Protein AF-A0A540KX86-F1 (afdb_monomer)

pLDDT: mean 74.48, std 18.97, range [39.0, 96.12]

Foldseek 3Di:
DDDDDDDDDDDPDDDPPPPPPPPPPLQPLDADDPVCCVPVVVVLCVNCVVVVNVCLVVVVPPQDDPPDPCNVVVVVVNVVSVSSNDND

Secondary structure (DSSP, 8-state):
----------PPPPPP-----TT------S---TTTHHHHHHHHHHHHHHTT-HHHHTT-SPPPPTTSTTHHHHHHHHHHHHHHH---

Solvent-accessible surface area (backbone atoms only — not comparable to full-atom values): 5769 Å² total; per-residue (Å²): 142,86,84,88,81,84,75,83,79,78,75,77,80,77,72,81,80,76,76,77,57,99,74,70,79,71,70,41,71,48,67,80,44,94,88,46,36,86,70,45,51,61,54,52,48,54,58,36,48,76,68,73,46,44,38,60,80,72,55,73,50,67,84,63,53,87,88,38,88,60,23,64,62,51,49,53,54,51,52,54,53,46,46,43,48,49,32,132

Sequence (88 aa):
MAEENETGSKIPAAAPIMVQSENSSFNIGMVLDENNYDLLAPLIQIHIAGRKKMGYLRGSIKAPSEDDPKYDDWFSEDQKIKSWLCLQ

Radius of gyration: 23.62 Å; Cα contacts (8 Å, |Δi|>4): 43; chains: 1; bounding box: 43×73×49 Å

Organism: Malus baccata (NCBI:txid106549)

Structure (mmCIF, N/CA/C/O backbone):
data_AF-A0A540KX86-F1
#
_entry.id   AF-A0A540KX86-F1
#
loop_
_atom_site.group_PDB
_atom_site.id
_atom_site.type_symbol
_atom_site.label_atom_id
_atom_site.label_alt_id
_atom_site.label_comp_id
_atom_site.label_asym_id
_atom_site.label_entity_id
_atom_site.label_seq_id
_atom_site.pdbx_PDB_ins_code
_atom_site.Cartn_x
_atom_site.Cartn_y
_atom_site.Cartn_z
_atom_site.occupancy
_atom_site.B_iso_or_equiv
_atom_site.auth_seq_id
_atom_site.auth_comp_id
_atom_site.auth_asym_id
_atom_site.auth_atom_id
_atom_site.pdbx_PDB_model_num
ATOM 1 N N . MET A 1 1 ? 29.727 59.945 -32.989 1.00 40.59 1 MET A N 1
ATOM 2 C CA . MET A 1 1 ? 29.778 58.473 -33.035 1.00 40.59 1 MET A CA 1
ATOM 3 C C . MET A 1 1 ? 28.695 57.993 -32.095 1.00 40.59 1 MET A C 1
ATOM 5 O O . MET A 1 1 ? 28.834 58.184 -30.896 1.00 40.59 1 MET A O 1
ATOM 9 N N . ALA A 1 2 ? 27.573 57.567 -32.661 1.00 39.00 2 ALA A N 1
ATOM 10 C CA . ALA A 1 2 ? 26.413 57.052 -31.950 1.00 39.00 2 ALA A CA 1
ATOM 11 C C . ALA A 1 2 ? 26.299 55.562 -32.275 1.00 39.00 2 ALA A C 1
ATOM 13 O O . ALA A 1 2 ? 26.579 55.184 -33.412 1.00 39.00 2 ALA A O 1
ATOM 14 N N . GLU A 1 3 ? 25.952 54.758 -31.273 1.00 39.88 3 GLU A N 1
ATOM 15 C CA . GLU A 1 3 ? 24.736 53.929 -31.222 1.00 39.88 3 GLU A CA 1
ATOM 16 C C . GLU A 1 3 ? 24.995 52.726 -30.302 1.00 39.88 3 GLU A C 1
ATOM 18 O O . GLU A 1 3 ? 25.794 51.844 -30.608 1.00 39.88 3 GLU A O 1
ATOM 23 N N . GLU A 1 4 ? 24.358 52.751 -29.129 1.00 42.97 4 GLU A N 1
ATOM 24 C CA . GLU A 1 4 ? 24.280 51.628 -28.198 1.00 42.97 4 GLU A CA 1
ATOM 25 C C . GLU A 1 4 ? 23.343 50.567 -28.783 1.00 42.97 4 GLU A C 1
ATOM 27 O O . GLU A 1 4 ? 22.163 50.809 -29.022 1.00 42.97 4 GLU A O 1
ATOM 32 N N . ASN A 1 5 ? 23.877 49.376 -29.018 1.00 42.19 5 ASN A N 1
ATOM 33 C CA . ASN A 1 5 ? 23.143 48.230 -29.529 1.00 42.19 5 ASN A CA 1
ATOM 34 C C . ASN A 1 5 ? 22.553 47.400 -28.374 1.00 42.19 5 ASN A C 1
ATOM 36 O O . ASN A 1 5 ? 23.197 46.492 -27.842 1.00 42.19 5 ASN A O 1
ATOM 40 N N . GLU A 1 6 ? 21.295 47.692 -28.027 1.00 50.03 6 GLU A N 1
ATOM 41 C CA . GLU A 1 6 ? 20.424 46.808 -27.248 1.00 50.03 6 GLU A CA 1
ATOM 42 C C . GLU A 1 6 ? 20.263 45.458 -27.965 1.00 50.03 6 GLU A C 1
ATOM 44 O O . GLU A 1 6 ? 19.680 45.359 -29.044 1.00 50.03 6 GLU A O 1
ATOM 49 N N . THR A 1 7 ? 20.743 44.382 -27.344 1.00 42.25 7 THR A N 1
ATOM 50 C CA . THR A 1 7 ? 20.389 43.014 -27.738 1.00 42.25 7 THR A CA 1
ATOM 51 C C . THR A 1 7 ? 19.385 42.473 -26.730 1.00 42.25 7 THR A C 1
ATOM 53 O O . THR A 1 7 ? 19.732 41.978 -25.660 1.00 42.25 7 THR A O 1
ATOM 56 N N . GLY A 1 8 ? 18.103 42.615 -27.074 1.00 40.84 8 GLY A N 1
ATOM 57 C CA . GLY A 1 8 ? 16.990 42.046 -26.325 1.00 40.84 8 GLY A CA 1
ATOM 58 C C . GLY A 1 8 ? 17.152 40.534 -26.176 1.00 40.84 8 GLY A C 1
ATOM 59 O O . GLY A 1 8 ? 17.039 39.779 -27.143 1.00 40.84 8 GLY A O 1
ATOM 60 N N . SER A 1 9 ? 17.413 40.091 -24.947 1.00 43.78 9 SER A N 1
ATOM 61 C CA . SER A 1 9 ? 17.428 38.679 -24.577 1.00 43.78 9 SER A CA 1
ATOM 62 C C . SER A 1 9 ? 16.001 38.136 -24.657 1.00 43.78 9 SER A C 1
ATOM 64 O O . SER A 1 9 ? 15.153 38.402 -23.804 1.00 43.78 9 SER A O 1
ATOM 66 N N . LYS A 1 10 ? 15.710 37.414 -25.740 1.00 47.12 10 LYS A N 1
ATOM 67 C CA . LYS A 1 10 ? 14.432 36.738 -25.959 1.00 47.12 10 LYS A CA 1
ATOM 68 C C . LYS A 1 10 ? 14.342 35.561 -24.988 1.00 47.12 10 LYS A C 1
ATOM 70 O O . LYS A 1 10 ? 14.885 34.492 -25.249 1.00 47.12 10 LYS A O 1
ATOM 75 N N . ILE A 1 11 ? 13.672 35.775 -23.858 1.00 52.06 11 ILE A N 1
ATOM 76 C CA . ILE A 1 11 ? 13.367 34.725 -22.881 1.00 52.06 11 ILE A CA 1
ATOM 77 C C . ILE A 1 11 ? 12.555 33.636 -23.610 1.00 52.06 11 ILE A C 1
ATOM 79 O O . ILE A 1 11 ? 11.516 33.960 -24.196 1.00 52.06 11 ILE A O 1
ATOM 83 N N . PRO A 1 12 ? 12.997 32.365 -23.633 1.00 49.47 12 PRO A N 1
ATOM 84 C CA . PRO A 1 12 ? 12.193 31.296 -24.202 1.00 49.47 12 PRO A CA 1
ATOM 85 C C . PRO A 1 12 ? 10.920 31.147 -23.366 1.00 49.47 12 PRO A C 1
ATOM 87 O O . PRO A 1 12 ? 10.979 31.032 -22.142 1.00 49.47 12 PRO A O 1
ATOM 90 N N . ALA A 1 13 ? 9.768 31.201 -24.039 1.00 54.66 13 ALA A N 1
ATOM 91 C CA . ALA A 1 13 ? 8.458 31.031 -23.428 1.00 54.66 13 ALA A CA 1
ATOM 92 C C . ALA A 1 13 ? 8.456 29.752 -22.583 1.00 54.66 13 ALA A C 1
ATOM 94 O O . ALA A 1 13 ? 8.701 28.661 -23.101 1.00 54.66 13 ALA A O 1
ATOM 95 N N . ALA A 1 14 ? 8.235 29.910 -21.277 1.00 58.56 14 ALA A N 1
ATOM 96 C CA . ALA A 1 14 ? 8.191 28.805 -20.337 1.00 58.56 14 ALA A CA 1
ATOM 97 C C . ALA A 1 14 ? 7.158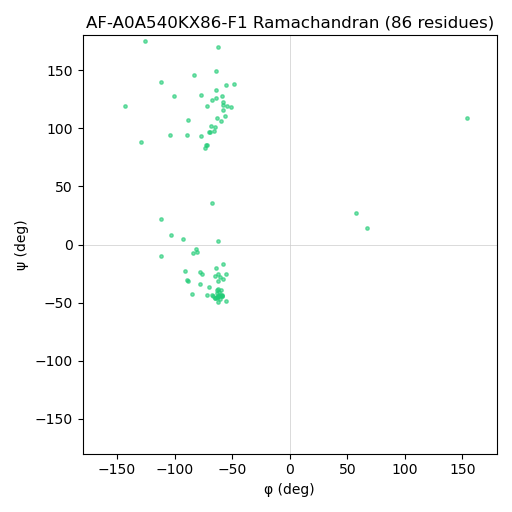 27.780 -20.823 1.00 58.56 14 ALA A C 1
ATOM 99 O O . ALA A 1 14 ? 5.980 28.105 -20.981 1.00 58.56 14 ALA A O 1
ATOM 100 N N . ALA A 1 15 ? 7.611 26.554 -21.090 1.00 62.78 15 ALA A N 1
ATOM 101 C CA . ALA A 1 15 ? 6.709 25.446 -21.359 1.00 62.78 15 ALA A CA 1
ATOM 102 C C . ALA A 1 15 ? 5.730 25.322 -20.177 1.00 62.78 15 ALA A C 1
ATOM 104 O O . ALA A 1 15 ? 6.161 25.462 -19.026 1.00 62.78 15 ALA A O 1
ATOM 105 N N . PRO A 1 16 ? 4.428 25.097 -20.422 1.00 56.50 16 PRO A N 1
ATOM 106 C CA . PRO A 1 16 ? 3.463 24.968 -19.343 1.00 56.50 16 PRO A CA 1
ATOM 107 C C . PRO A 1 16 ? 3.899 23.823 -18.428 1.00 56.50 16 PRO A C 1
ATOM 109 O O . PRO A 1 16 ? 4.039 22.680 -18.865 1.00 56.50 16 PRO A O 1
ATOM 112 N N . ILE A 1 17 ? 4.137 24.144 -17.156 1.00 60.03 17 ILE A N 1
ATOM 113 C CA . ILE A 1 17 ? 4.370 23.150 -16.113 1.00 60.03 17 ILE A CA 1
ATOM 114 C C . ILE A 1 17 ? 3.063 22.372 -15.986 1.00 60.03 17 ILE A C 1
ATOM 116 O O . ILE A 1 17 ? 2.084 22.856 -15.419 1.00 60.03 17 ILE A O 1
ATOM 120 N N . MET A 1 18 ? 3.028 21.181 -16.575 1.00 46.62 18 MET A N 1
ATOM 121 C CA . MET A 1 18 ? 1.917 20.258 -16.418 1.00 46.62 18 MET A CA 1
ATOM 122 C C . MET A 1 18 ? 1.950 19.759 -14.974 1.00 46.62 18 MET A C 1
ATOM 124 O O . MET A 1 18 ? 2.719 18.864 -14.627 1.00 46.62 18 MET A O 1
ATOM 128 N N . VAL A 1 19 ? 1.150 20.384 -14.111 1.00 53.66 19 VAL A N 1
ATOM 129 C CA . VAL A 1 19 ? 0.914 19.898 -12.752 1.00 53.66 19 VAL A CA 1
ATOM 130 C C . VAL A 1 19 ? 0.173 18.572 -12.890 1.00 53.66 19 VAL A C 1
ATOM 132 O O . VAL A 1 19 ? -1.037 18.547 -13.119 1.00 53.66 19 VAL A O 1
ATOM 135 N N . GLN A 1 20 ? 0.903 17.456 -1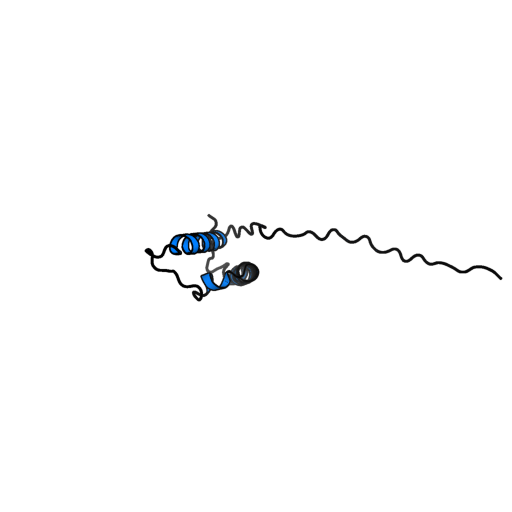2.810 1.00 50.28 20 GLN A N 1
ATOM 136 C CA . GLN A 1 20 ? 0.274 16.152 -12.652 1.00 50.28 20 GLN A CA 1
ATOM 137 C C . GLN A 1 20 ? -0.461 16.163 -11.313 1.00 50.28 20 GLN A C 1
ATOM 139 O O . GLN A 1 20 ? 0.155 16.187 -10.251 1.00 50.28 20 GLN A O 1
ATOM 144 N N . SER A 1 21 ? -1.791 16.195 -11.390 1.00 50.09 21 SER A N 1
ATOM 145 C CA . SER A 1 21 ? -2.683 15.994 -10.254 1.00 50.09 21 SER A CA 1
ATOM 146 C C . SER A 1 21 ? -2.254 14.744 -9.483 1.00 50.09 21 SER A C 1
ATOM 148 O O . SER A 1 21 ? -1.977 13.704 -10.084 1.00 50.09 21 SER A O 1
ATOM 150 N N . GLU A 1 22 ? -2.268 14.811 -8.151 1.00 52.00 22 GLU A N 1
ATOM 151 C CA . GLU A 1 22 ? -1.980 13.674 -7.257 1.00 52.00 22 GLU A CA 1
ATOM 152 C C . GLU A 1 22 ? -2.987 12.509 -7.401 1.00 52.00 22 GLU A C 1
ATOM 154 O O . GLU A 1 22 ? -2.896 11.495 -6.709 1.00 52.00 22 GLU A O 1
ATOM 159 N N . ASN A 1 23 ? -3.933 12.641 -8.337 1.00 51.97 23 ASN A N 1
ATOM 160 C CA . ASN A 1 23 ? -4.914 11.648 -8.744 1.00 51.97 23 ASN A CA 1
ATOM 161 C C . ASN A 1 23 ? -4.691 11.116 -10.177 1.00 51.97 23 ASN A C 1
ATOM 163 O O . ASN A 1 23 ? -5.621 10.615 -10.811 1.00 51.97 23 ASN A O 1
ATOM 167 N N . SER A 1 24 ? -3.473 11.224 -10.725 1.00 50.72 24 SER A N 1
ATOM 168 C CA . SER A 1 24 ? -3.113 10.476 -11.935 1.00 50.72 24 SER A CA 1
ATOM 169 C C . SER A 1 24 ? -3.266 8.985 -11.625 1.00 50.72 24 SER A C 1
ATOM 171 O O . SER A 1 24 ? -2.522 8.400 -10.827 1.00 50.72 24 SER A O 1
ATOM 173 N N . SER A 1 25 ? -4.331 8.405 -12.173 1.00 54.78 25 SER A N 1
ATOM 174 C CA . SER A 1 25 ? -4.697 7.006 -12.013 1.00 54.78 25 SER A CA 1
ATOM 175 C C . SER A 1 25 ? -3.694 6.189 -12.817 1.00 54.78 25 SER A C 1
ATOM 177 O O . SER A 1 25 ? -3.892 5.918 -13.998 1.00 54.78 25 SER A O 1
ATOM 179 N N . PHE A 1 26 ? -2.554 5.871 -12.210 1.00 57.34 26 PHE A N 1
ATOM 180 C CA . PHE A 1 26 ? -1.617 4.907 -12.772 1.00 57.34 26 PHE A CA 1
ATOM 181 C C . PHE A 1 26 ? -2.256 3.535 -12.597 1.00 57.34 26 PHE A C 1
ATOM 183 O O . PHE A 1 26 ? -2.108 2.851 -11.588 1.00 57.34 26 PHE A O 1
ATOM 190 N N . ASN A 1 27 ? -3.078 3.210 -13.577 1.00 57.16 27 ASN A N 1
ATOM 191 C CA . ASN A 1 27 ? -3.686 1.914 -13.713 1.00 57.16 27 ASN A CA 1
ATOM 192 C C . ASN A 1 27 ? -2.599 0.998 -14.267 1.00 57.16 27 ASN A C 1
ATOM 194 O O . ASN A 1 27 ? -2.382 0.952 -15.478 1.00 57.16 27 ASN A O 1
ATOM 198 N N . ILE A 1 28 ? -1.873 0.309 -13.388 1.00 61.91 28 ILE A N 1
ATOM 199 C CA . ILE A 1 28 ? -1.078 -0.846 -13.805 1.00 61.91 28 ILE A CA 1
ATOM 200 C C . ILE A 1 28 ? -2.111 -1.939 -14.054 1.00 61.91 28 ILE A C 1
ATOM 202 O O . ILE A 1 28 ? -2.448 -2.717 -13.171 1.00 61.91 28 ILE A O 1
ATOM 206 N N . GLY A 1 29 ? -2.707 -1.912 -15.245 1.00 58.75 29 GLY A N 1
ATOM 207 C CA . GLY A 1 29 ? -3.695 -2.880 -15.732 1.00 58.75 29 GLY A CA 1
ATOM 208 C C . GLY A 1 29 ? -3.104 -4.268 -15.968 1.00 58.75 29 GLY A C 1
ATOM 209 O O . GLY A 1 29 ? -3.416 -4.889 -16.975 1.00 58.75 29 GLY A O 1
ATOM 210 N N . MET A 1 30 ? -2.152 -4.694 -15.140 1.00 62.72 30 MET A N 1
ATOM 211 C CA . MET A 1 30 ? -1.327 -5.873 -15.352 1.00 62.72 30 MET A CA 1
ATOM 212 C C . MET A 1 30 ? -1.082 -6.562 -14.017 1.00 62.72 30 MET A C 1
ATOM 214 O O . MET A 1 30 ? -0.477 -5.990 -13.112 1.00 62.72 30 MET A O 1
ATOM 218 N N . VAL A 1 31 ? -1.538 -7.808 -13.928 1.00 71.62 31 VAL A N 1
ATOM 219 C CA . VAL A 1 31 ? -1.235 -8.717 -12.822 1.00 71.62 31 VAL A CA 1
ATOM 220 C C . VAL A 1 31 ? 0.266 -9.002 -12.815 1.00 71.62 31 VAL A C 1
ATOM 222 O O . VAL A 1 31 ? 0.848 -9.302 -13.857 1.00 71.62 31 VAL A O 1
ATOM 225 N N . LEU A 1 32 ? 0.894 -8.913 -11.641 1.00 72.69 32 LEU A N 1
ATOM 226 C CA . LEU A 1 32 ? 2.293 -9.303 -11.485 1.00 72.69 32 LEU A CA 1
ATOM 227 C C . LEU A 1 32 ? 2.446 -10.818 -11.672 1.00 72.69 32 LEU A C 1
ATOM 229 O O . LEU A 1 32 ? 1.820 -11.598 -10.954 1.00 72.69 32 LEU A O 1
ATOM 233 N N . ASP A 1 33 ? 3.304 -11.217 -12.603 1.00 75.75 33 ASP A N 1
ATOM 234 C CA . ASP A 1 33 ? 3.707 -12.598 -12.857 1.00 75.75 33 ASP A CA 1
ATOM 235 C C . ASP A 1 33 ? 5.239 -12.727 -12.813 1.00 75.75 33 ASP A C 1
ATOM 237 O O . ASP A 1 33 ? 5.972 -11.746 -12.665 1.00 75.75 33 ASP A O 1
ATOM 241 N N . GLU A 1 34 ? 5.739 -13.954 -12.922 1.00 79.06 34 GLU A N 1
ATOM 242 C CA . GLU A 1 34 ? 7.176 -14.243 -12.896 1.00 79.06 34 GLU A CA 1
ATOM 243 C C . GLU A 1 34 ? 7.959 -13.629 -14.070 1.00 79.06 34 GLU A C 1
ATOM 245 O O . GLU A 1 34 ? 9.167 -13.435 -13.966 1.00 79.06 34 GLU A O 1
ATOM 250 N N . ASN A 1 35 ? 7.292 -13.281 -15.173 1.00 81.75 35 ASN A N 1
ATOM 251 C CA . ASN A 1 35 ? 7.910 -12.732 -16.377 1.00 81.75 35 ASN A CA 1
ATOM 252 C C . ASN A 1 35 ? 7.966 -11.200 -16.371 1.00 81.75 35 ASN A C 1
ATOM 254 O O . ASN A 1 35 ? 8.782 -10.612 -17.082 1.00 81.75 35 ASN A O 1
ATOM 258 N N . ASN A 1 36 ? 7.094 -10.549 -15.602 1.00 79.62 36 ASN A N 1
ATOM 259 C CA . ASN A 1 36 ? 6.949 -9.099 -15.570 1.00 79.62 36 ASN A CA 1
ATOM 260 C C . ASN A 1 36 ? 7.398 -8.467 -14.239 1.00 79.62 36 ASN A C 1
ATOM 262 O O . ASN A 1 36 ? 7.563 -7.245 -14.171 1.00 79.62 36 ASN A O 1
ATOM 266 N N . TYR A 1 37 ? 7.671 -9.283 -13.215 1.00 82.50 37 TYR A N 1
ATOM 267 C CA . TYR A 1 37 ? 8.067 -8.823 -11.886 1.00 82.50 37 TYR A CA 1
ATOM 268 C C . TYR A 1 37 ? 9.290 -7.899 -11.910 1.00 82.50 37 TYR A C 1
ATOM 270 O O . TYR A 1 37 ? 9.243 -6.810 -11.343 1.00 82.50 37 TYR A O 1
ATOM 278 N N . ASP A 1 38 ? 10.362 -8.281 -12.609 1.00 86.38 38 ASP A N 1
ATOM 279 C CA . ASP A 1 38 ? 11.616 -7.512 -12.624 1.00 86.38 38 ASP A CA 1
ATOM 280 C C . ASP A 1 38 ? 11.447 -6.103 -13.208 1.00 86.38 38 ASP A C 1
ATOM 282 O O . ASP A 1 38 ? 12.118 -5.158 -12.789 1.00 86.38 38 ASP A O 1
ATOM 286 N N . LEU A 1 39 ? 10.520 -5.947 -14.156 1.00 84.19 39 LEU A N 1
ATOM 287 C CA . LEU A 1 39 ? 10.225 -4.664 -14.785 1.00 84.19 39 LEU A CA 1
ATOM 288 C C . LEU A 1 39 ? 9.224 -3.841 -13.964 1.00 84.19 39 LEU A C 1
ATOM 290 O O . LEU A 1 39 ? 9.381 -2.627 -13.822 1.00 84.19 39 LEU A O 1
ATOM 294 N N . LEU A 1 40 ? 8.182 -4.484 -13.436 1.00 82.00 40 LEU A N 1
ATOM 295 C CA . LEU A 1 40 ? 7.058 -3.800 -12.801 1.00 82.00 40 LEU A CA 1
ATOM 296 C C . LEU A 1 40 ? 7.276 -3.533 -11.314 1.00 82.00 40 LEU A C 1
ATOM 298 O O . LEU A 1 40 ? 6.811 -2.507 -10.818 1.00 82.00 40 LEU A O 1
ATOM 302 N N . ALA A 1 41 ? 8.006 -4.389 -10.595 1.00 83.62 41 ALA A N 1
ATOM 303 C CA . ALA A 1 41 ? 8.237 -4.215 -9.164 1.00 83.62 41 ALA A CA 1
ATOM 304 C C . ALA A 1 41 ? 8.936 -2.879 -8.831 1.00 83.6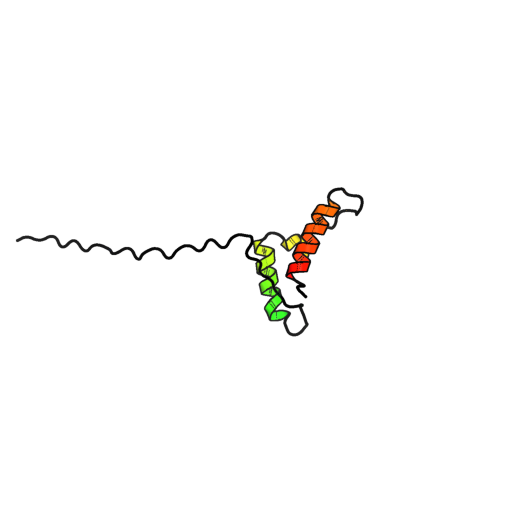2 41 ALA A C 1
ATOM 306 O O . ALA A 1 41 ? 8.451 -2.180 -7.934 1.00 83.62 41 ALA A O 1
ATOM 307 N N . PRO A 1 42 ? 9.986 -2.433 -9.556 1.00 88.12 42 PRO A N 1
ATOM 308 C CA . PRO A 1 42 ? 10.580 -1.113 -9.328 1.00 88.12 42 PRO A CA 1
ATOM 309 C C . PRO A 1 42 ? 9.608 0.041 -9.612 1.00 88.12 42 PRO A C 1
ATOM 311 O O . PRO A 1 42 ? 9.560 1.014 -8.857 1.00 88.12 42 PRO A O 1
ATOM 314 N N . LEU A 1 43 ? 8.796 -0.069 -10.669 1.00 85.50 43 LEU A N 1
ATOM 315 C CA . LEU A 1 43 ? 7.807 0.951 -11.035 1.00 85.50 43 LEU A CA 1
ATOM 316 C C . LEU A 1 43 ? 6.724 1.083 -9.958 1.00 85.50 43 LEU A C 1
ATOM 318 O O . LEU A 1 43 ? 6.431 2.190 -9.505 1.00 85.50 43 LEU A O 1
ATOM 322 N N . ILE A 1 44 ? 6.191 -0.044 -9.485 1.00 83.94 44 ILE A N 1
ATOM 323 C CA . ILE A 1 44 ? 5.233 -0.130 -8.376 1.00 83.94 44 ILE A CA 1
ATOM 324 C C . ILE A 1 44 ? 5.830 0.453 -7.095 1.00 83.94 44 ILE A C 1
ATOM 326 O O . ILE A 1 44 ? 5.173 1.218 -6.384 1.00 83.94 44 ILE A O 1
ATOM 330 N N . GLN A 1 45 ? 7.094 0.137 -6.812 1.00 88.06 45 GLN A N 1
ATOM 331 C CA . GLN A 1 45 ? 7.787 0.641 -5.637 1.00 88.06 45 GLN A CA 1
ATOM 332 C C . GLN A 1 45 ? 7.902 2.169 -5.667 1.00 88.06 45 GLN A C 1
ATOM 334 O O . GLN A 1 45 ? 7.530 2.826 -4.694 1.00 88.06 45 GLN A O 1
ATOM 339 N N . ILE A 1 46 ? 8.353 2.752 -6.782 1.00 88.38 46 ILE A N 1
ATOM 340 C CA . ILE A 1 46 ? 8.434 4.212 -6.956 1.00 88.38 46 ILE A CA 1
ATOM 341 C C . ILE A 1 46 ? 7.047 4.840 -6.799 1.00 88.38 46 ILE A C 1
ATOM 343 O O . ILE A 1 46 ? 6.873 5.835 -6.093 1.00 88.38 46 ILE A O 1
ATOM 347 N N . HIS A 1 47 ? 6.043 4.220 -7.409 1.00 85.25 47 HIS A N 1
ATOM 348 C CA . HIS A 1 47 ? 4.675 4.702 -7.413 1.00 85.25 47 HIS A CA 1
ATOM 349 C C . HIS A 1 47 ? 4.048 4.779 -6.012 1.00 85.25 47 HIS A C 1
ATOM 351 O O . HIS A 1 47 ? 3.413 5.770 -5.636 1.00 85.25 47 HIS A O 1
ATOM 357 N N . ILE A 1 48 ? 4.251 3.738 -5.209 1.00 88.19 48 ILE A N 1
ATOM 358 C CA . ILE A 1 48 ? 3.728 3.651 -3.844 1.00 88.19 48 ILE A CA 1
ATOM 359 C C . ILE A 1 48 ? 4.568 4.495 -2.877 1.00 88.19 48 ILE A C 1
ATOM 361 O O . ILE A 1 48 ? 4.017 5.110 -1.955 1.00 88.19 48 ILE A O 1
ATOM 365 N N . ALA A 1 49 ? 5.884 4.589 -3.102 1.00 89.19 49 ALA A N 1
ATOM 366 C CA . ALA A 1 49 ? 6.770 5.473 -2.347 1.00 89.19 49 ALA A CA 1
ATOM 367 C C . ALA A 1 49 ? 6.374 6.944 -2.524 1.00 89.19 49 ALA A C 1
ATOM 369 O O . ALA A 1 49 ? 6.256 7.660 -1.528 1.00 89.19 49 ALA A O 1
ATOM 370 N N . GLY A 1 50 ? 6.077 7.370 -3.758 1.00 88.50 50 GLY A N 1
ATOM 371 C CA . GLY A 1 50 ? 5.633 8.732 -4.068 1.00 88.50 50 GLY A CA 1
ATOM 372 C C . GLY A 1 50 ? 4.365 9.146 -3.316 1.00 88.50 50 GLY A C 1
ATOM 373 O O . GLY A 1 50 ? 4.218 10.306 -2.946 1.00 88.50 50 GLY A O 1
ATOM 374 N N . ARG A 1 51 ? 3.489 8.188 -2.987 1.00 88.62 51 ARG A N 1
ATOM 375 C CA . ARG A 1 51 ? 2.269 8.430 -2.196 1.00 88.62 51 ARG A CA 1
ATOM 376 C C . ARG A 1 51 ? 2.427 8.235 -0.694 1.00 88.62 51 ARG A C 1
ATOM 378 O O . ARG A 1 51 ? 1.441 8.313 0.034 1.00 88.62 51 ARG A O 1
ATOM 385 N N . LYS A 1 52 ? 3.641 7.961 -0.208 1.00 90.31 52 LYS A N 1
ATOM 386 C CA . LYS A 1 52 ? 3.919 7.679 1.213 1.00 90.31 52 LYS A CA 1
ATOM 387 C C . LYS A 1 52 ? 3.115 6.484 1.756 1.00 90.31 52 LYS A C 1
ATOM 389 O O . LYS A 1 52 ? 2.859 6.397 2.953 1.00 90.31 52 LYS A O 1
ATOM 394 N N . LYS A 1 53 ? 2.739 5.538 0.886 1.00 90.50 53 LYS A N 1
ATOM 395 C CA . LYS A 1 53 ? 1.964 4.332 1.242 1.00 90.50 53 LYS A CA 1
ATOM 396 C C . LYS A 1 53 ? 2.814 3.062 1.323 1.00 90.50 53 LYS A C 1
ATOM 398 O O . LYS A 1 53 ? 2.286 1.981 1.550 1.00 90.50 53 LYS A O 1
ATOM 403 N N . MET A 1 54 ? 4.142 3.186 1.236 1.00 90.00 54 MET A N 1
ATOM 404 C CA . MET A 1 54 ? 5.085 2.055 1.307 1.00 90.00 54 MET A CA 1
ATOM 405 C C . MET A 1 54 ? 4.934 1.206 2.576 1.00 90.00 54 MET A C 1
ATOM 407 O O . MET A 1 54 ? 5.256 0.021 2.580 1.00 90.00 54 MET A O 1
ATOM 411 N N . GLY A 1 55 ? 4.419 1.797 3.656 1.00 91.25 55 GLY A N 1
ATOM 412 C CA . GLY A 1 55 ? 4.189 1.075 4.899 1.00 91.25 55 GLY A CA 1
ATOM 413 C C . GLY A 1 55 ? 3.140 -0.036 4.803 1.00 91.25 55 GLY A C 1
ATOM 414 O O . GLY A 1 55 ? 3.267 -1.004 5.547 1.00 91.25 55 GLY A O 1
ATOM 415 N N . TYR A 1 56 ? 2.177 0.069 3.881 1.00 90.19 56 TYR A N 1
ATOM 416 C CA . TYR A 1 56 ? 1.196 -0.988 3.611 1.00 90.19 56 TYR A CA 1
ATOM 417 C C . TYR A 1 56 ? 1.848 -2.177 2.893 1.00 90.19 56 TYR A C 1
ATOM 419 O O . TYR A 1 56 ? 1.663 -3.313 3.307 1.00 90.19 56 TYR A O 1
ATOM 427 N N . LEU A 1 57 ? 2.708 -1.924 1.894 1.00 87.12 57 LEU A N 1
ATOM 428 C CA . LEU A 1 57 ? 3.453 -2.989 1.206 1.00 87.12 57 LEU A CA 1
ATOM 429 C C . LEU A 1 57 ? 4.471 -3.691 2.110 1.00 87.12 57 LEU A C 1
ATOM 431 O O . LEU A 1 57 ? 4.599 -4.909 2.082 1.00 87.12 57 LEU A O 1
ATOM 435 N N . ARG A 1 58 ? 5.231 -2.923 2.899 1.00 88.88 58 ARG A N 1
ATOM 436 C CA . ARG A 1 58 ? 6.304 -3.469 3.747 1.00 88.88 58 ARG A CA 1
ATOM 437 C C . ARG A 1 58 ? 5.783 -4.056 5.065 1.00 88.88 58 ARG A C 1
ATOM 439 O O . ARG A 1 58 ? 6.578 -4.531 5.870 1.00 88.88 58 ARG A O 1
ATOM 446 N N . GLY A 1 59 ? 4.482 -3.942 5.336 1.00 87.06 59 GLY A N 1
ATOM 447 C CA . GLY A 1 59 ? 3.865 -4.381 6.590 1.00 87.06 59 GLY A CA 1
ATOM 448 C C . GLY A 1 59 ? 4.289 -3.578 7.826 1.00 87.06 59 GLY A C 1
ATOM 449 O O . GLY A 1 59 ? 4.060 -4.011 8.955 1.00 87.06 59 GLY A O 1
ATOM 450 N N . SER A 1 60 ? 4.919 -2.409 7.653 1.00 93.00 60 SER A N 1
ATOM 451 C CA . SER A 1 60 ? 5.235 -1.530 8.787 1.00 93.00 60 SER A CA 1
ATOM 452 C C . SER A 1 60 ? 4.008 -0.766 9.289 1.00 93.00 60 SER A C 1
ATOM 454 O O . SER A 1 60 ? 3.972 -0.392 10.457 1.00 93.00 60 SER A O 1
ATOM 456 N N . ILE A 1 61 ? 3.008 -0.545 8.427 1.00 93.31 61 ILE A N 1
ATOM 457 C CA . ILE A 1 61 ? 1.648 -0.181 8.837 1.00 93.31 61 ILE A CA 1
ATOM 458 C C . ILE A 1 61 ? 0.906 -1.500 9.041 1.00 93.31 61 ILE A C 1
ATOM 460 O O . ILE A 1 61 ? 0.612 -2.202 8.078 1.00 93.31 61 ILE A O 1
ATOM 464 N N . LYS A 1 62 ? 0.659 -1.856 10.301 1.00 93.38 62 LYS A N 1
ATOM 465 C CA . LYS A 1 62 ? -0.015 -3.107 10.655 1.00 93.38 62 LYS A CA 1
ATOM 466 C C . LYS A 1 62 ? -1.528 -2.951 10.559 1.00 93.38 62 LYS A C 1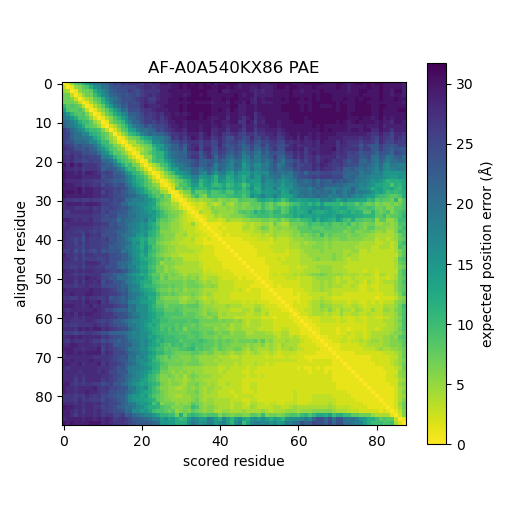
ATOM 468 O O . LYS A 1 62 ? -2.047 -1.887 10.890 1.00 93.38 62 LYS A O 1
ATOM 473 N N . ALA A 1 63 ? -2.195 -4.032 10.167 1.00 93.50 63 ALA A N 1
ATOM 474 C CA . ALA A 1 63 ? -3.642 -4.140 10.263 1.00 93.50 63 ALA A CA 1
ATOM 475 C C . ALA A 1 63 ? -4.080 -3.963 11.730 1.00 93.50 63 ALA A C 1
ATOM 477 O O . ALA A 1 63 ? -3.519 -4.635 12.607 1.00 93.50 63 ALA A O 1
ATOM 478 N N . PRO A 1 64 ? -5.029 -3.057 12.015 1.00 94.69 64 PRO A N 1
ATOM 479 C CA . PRO A 1 64 ? -5.733 -3.019 13.292 1.00 94.69 64 PRO A CA 1
ATOM 480 C C . PRO A 1 64 ? -6.534 -4.310 13.531 1.00 94.69 64 PRO A C 1
ATOM 482 O O . PRO A 1 64 ? -6.692 -5.129 12.626 1.00 94.69 64 PRO A O 1
ATOM 485 N N . SER A 1 65 ? -7.059 -4.481 14.747 1.00 95.88 65 SER A N 1
ATOM 486 C CA . SER A 1 65 ? -8.071 -5.517 15.009 1.00 95.88 65 SER A CA 1
ATOM 487 C C . SER A 1 65 ? -9.344 -5.214 14.218 1.00 95.88 65 SER A C 1
ATOM 489 O O . SER A 1 65 ? -9.652 -4.041 14.034 1.00 95.88 65 SER A O 1
ATOM 491 N N . GLU A 1 66 ? -10.105 -6.229 13.810 1.00 93.81 66 GLU A N 1
ATOM 492 C CA . GLU A 1 66 ? -11.386 -6.036 13.100 1.00 93.81 66 GLU A CA 1
ATOM 493 C C . GLU A 1 66 ? -12.417 -5.260 13.938 1.00 93.81 66 GLU A C 1
ATOM 495 O O . GLU A 1 66 ? -13.230 -4.524 13.392 1.00 93.81 66 GLU A O 1
ATOM 500 N N . ASP A 1 67 ? -12.332 -5.349 15.269 1.00 95.88 67 ASP A N 1
ATOM 501 C CA . ASP A 1 67 ? -13.175 -4.575 16.192 1.00 95.88 67 ASP A CA 1
ATOM 502 C C . ASP A 1 67 ? -12.694 -3.123 16.406 1.00 95.88 67 ASP A C 1
ATOM 504 O O . ASP A 1 67 ? -13.346 -2.347 17.108 1.00 95.88 67 ASP A O 1
ATOM 508 N N . ASP A 1 68 ? -11.524 -2.745 15.875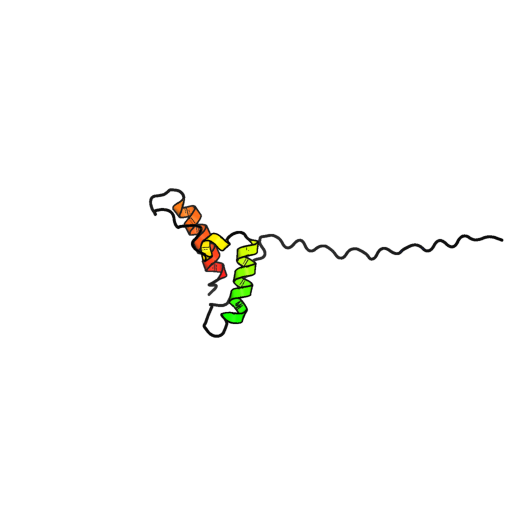 1.00 96.00 68 ASP A N 1
ATOM 509 C CA . ASP A 1 68 ? -11.011 -1.378 15.993 1.00 96.00 68 ASP A CA 1
ATOM 510 C C . ASP A 1 68 ? -11.761 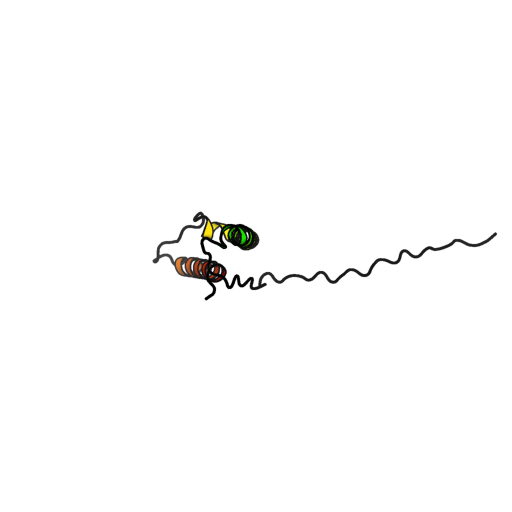-0.473 15.001 1.00 96.00 68 ASP A C 1
ATOM 512 O O . ASP A 1 68 ? -11.785 -0.771 13.807 1.00 96.00 68 ASP A O 1
ATOM 516 N N . PRO A 1 69 ? -12.314 0.676 15.426 1.00 94.44 69 PRO A N 1
ATOM 517 C CA . PRO A 1 69 ? -12.978 1.612 14.516 1.00 94.44 69 PRO A CA 1
ATOM 518 C C . PRO A 1 69 ? -12.078 2.132 13.380 1.00 94.44 69 PRO A C 1
ATOM 520 O O . PRO A 1 69 ? -12.581 2.673 12.402 1.00 94.44 69 PRO A O 1
ATOM 523 N N . LYS A 1 70 ? -10.750 1.992 13.485 1.00 94.31 70 LYS A N 1
ATOM 524 C CA . LYS A 1 70 ? -9.787 2.341 12.427 1.00 94.31 70 LYS A CA 1
ATOM 525 C C . LYS A 1 70 ? -9.598 1.239 11.385 1.00 9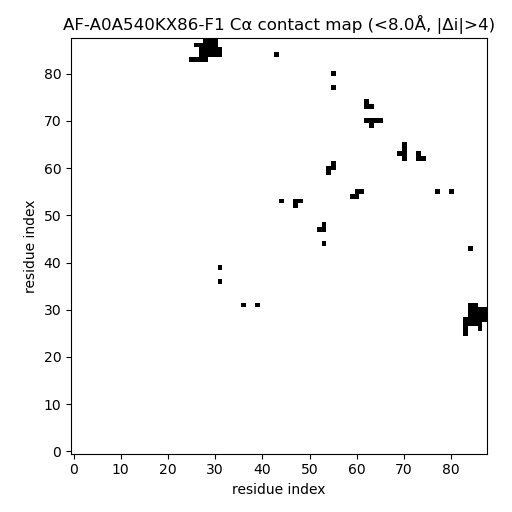4.31 70 LYS A C 1
ATOM 527 O O . LYS A 1 70 ? -8.861 1.456 10.420 1.00 94.31 70 LYS A O 1
ATOM 532 N N . TYR A 1 71 ? -10.180 0.057 11.590 1.00 95.62 71 TYR A N 1
ATOM 533 C CA . TYR A 1 71 ? -10.042 -1.065 10.670 1.00 95.62 71 TYR A CA 1
ATOM 534 C C . TYR A 1 71 ? -10.576 -0.713 9.286 1.00 95.62 71 TYR A C 1
ATOM 536 O O . TYR A 1 71 ? -9.861 -0.909 8.309 1.00 95.62 71 TYR A O 1
ATOM 544 N N . ASP A 1 72 ? -11.767 -0.119 9.203 1.00 96.12 72 ASP A N 1
ATOM 545 C CA . ASP A 1 72 ? -12.403 0.222 7.925 1.00 96.12 72 ASP A CA 1
ATOM 546 C C . ASP A 1 72 ? -11.565 1.209 7.098 1.00 96.12 72 ASP A C 1
ATOM 548 O O . ASP A 1 72 ? -11.402 1.032 5.886 1.00 96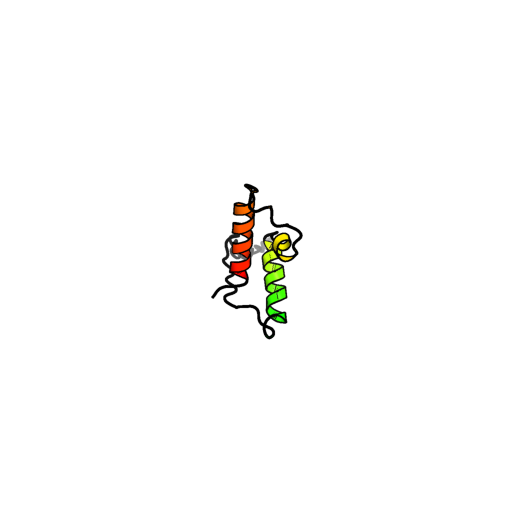.12 72 ASP A O 1
ATOM 552 N N . ASP A 1 73 ? -10.967 2.210 7.751 1.00 95.00 73 ASP A N 1
ATOM 553 C CA . ASP A 1 73 ? -10.064 3.172 7.109 1.00 95.00 73 ASP A CA 1
ATOM 554 C C . ASP A 1 73 ? -8.792 2.488 6.593 1.00 95.00 73 ASP A C 1
ATOM 556 O O . ASP A 1 73 ? -8.361 2.711 5.457 1.00 95.00 73 ASP A O 1
ATOM 560 N N . TRP A 1 74 ? -8.182 1.635 7.423 1.00 95.31 74 TRP A N 1
ATOM 561 C CA . TRP A 1 74 ? -6.995 0.875 7.040 1.00 95.31 74 TRP A CA 1
ATOM 562 C C . TRP A 1 74 ? -7.298 -0.087 5.887 1.00 95.31 74 TRP A C 1
ATOM 564 O O . TRP A 1 74 ? -6.544 -0.135 4.914 1.00 95.31 74 TRP A O 1
ATOM 574 N N . PHE A 1 75 ? -8.413 -0.813 5.971 1.00 94.81 75 PHE A N 1
ATOM 575 C CA . PHE A 1 75 ? -8.857 -1.777 4.975 1.00 94.81 75 PHE A CA 1
ATOM 576 C C . PHE A 1 75 ? -9.135 -1.087 3.642 1.00 94.81 75 PHE A C 1
ATOM 578 O O . PHE A 1 75 ? -8.673 -1.554 2.606 1.00 94.81 75 PHE A O 1
ATOM 585 N N . SER A 1 76 ? -9.812 0.061 3.655 1.00 94.19 76 SER A N 1
ATOM 586 C CA . SER A 1 76 ? -10.082 0.845 2.445 1.00 94.19 76 SER A CA 1
ATOM 587 C C . SER A 1 76 ? -8.793 1.263 1.730 1.00 94.19 76 SER A C 1
ATOM 589 O O . SER A 1 76 ? -8.680 1.143 0.508 1.00 94.19 76 SER A O 1
ATOM 591 N N . GLU A 1 77 ? -7.788 1.713 2.482 1.00 92.44 77 GLU A N 1
ATOM 592 C CA . GLU A 1 77 ? -6.487 2.080 1.921 1.00 92.44 77 GLU A CA 1
ATOM 593 C C . GLU A 1 77 ? -5.687 0.860 1.437 1.00 92.44 77 GLU A C 1
ATOM 595 O O . GLU A 1 77 ? -5.038 0.933 0.392 1.00 92.44 77 GLU A O 1
ATOM 600 N N . ASP A 1 78 ? -5.772 -0.274 2.133 1.00 91.88 78 ASP A N 1
ATOM 601 C CA . ASP A 1 78 ? -5.175 -1.544 1.708 1.00 91.88 78 ASP A CA 1
ATOM 602 C C . ASP A 1 78 ? -5.799 -2.057 0.395 1.00 91.88 78 ASP A C 1
ATOM 604 O O . ASP A 1 78 ? -5.075 -2.374 -0.553 1.00 91.88 78 ASP A O 1
ATOM 608 N N . GLN A 1 79 ? -7.133 -2.045 0.276 1.00 91.12 79 GLN A N 1
ATOM 609 C CA . GLN A 1 79 ? -7.839 -2.415 -0.958 1.00 91.12 79 GLN A CA 1
ATOM 610 C C . GLN A 1 79 ? -7.489 -1.485 -2.120 1.00 91.12 79 GLN A C 1
ATOM 612 O O . GLN A 1 79 ? -7.310 -1.941 -3.247 1.00 91.12 79 GLN A O 1
ATOM 617 N N . LYS A 1 80 ? -7.330 -0.186 -1.861 1.00 87.75 80 LYS A N 1
ATOM 618 C CA . LYS A 1 80 ? -6.910 0.785 -2.877 1.00 87.75 80 LYS A CA 1
ATOM 619 C C . LYS A 1 80 ? -5.507 0.494 -3.407 1.00 87.75 80 LYS A C 1
ATOM 621 O O . LYS A 1 80 ? -5.283 0.570 -4.611 1.00 87.75 80 LYS A O 1
ATOM 626 N N . ILE A 1 81 ? -4.573 0.130 -2.530 1.00 86.62 81 ILE A N 1
ATOM 627 C CA . ILE A 1 81 ? -3.214 -0.247 -2.938 1.00 86.62 81 ILE A CA 1
ATOM 628 C C . ILE A 1 81 ? -3.243 -1.556 -3.722 1.00 86.62 81 ILE A C 1
ATOM 630 O O . ILE A 1 81 ? -2.624 -1.631 -4.779 1.00 86.62 81 ILE A O 1
ATOM 634 N N . LYS A 1 82 ? -4.008 -2.556 -3.266 1.00 85.25 82 LYS A N 1
ATOM 635 C CA . LYS A 1 82 ? -4.217 -3.811 -4.004 1.00 85.25 82 LYS A CA 1
ATOM 636 C C . LYS A 1 82 ? -4.840 -3.572 -5.374 1.00 85.25 82 LYS A C 1
ATOM 638 O O . LYS A 1 82 ? -4.392 -4.176 -6.338 1.00 85.25 82 LYS A O 1
ATOM 643 N N . SER A 1 83 ? -5.782 -2.639 -5.492 1.00 83.25 83 SER A N 1
ATOM 644 C CA . SER A 1 83 ? -6.352 -2.236 -6.779 1.00 83.25 83 SER A CA 1
ATOM 645 C C . SER A 1 83 ? -5.310 -1.632 -7.723 1.00 83.25 83 SER A C 1
ATOM 647 O O . SER A 1 83 ? -5.500 -1.711 -8.924 1.00 83.25 83 SER A O 1
ATOM 649 N N . TRP A 1 84 ? -4.210 -1.046 -7.243 1.00 79.75 84 TRP A N 1
ATOM 650 C CA . TRP A 1 84 ? -3.127 -0.597 -8.133 1.00 79.75 84 TRP A CA 1
ATOM 651 C C . TRP A 1 84 ? -2.228 -1.731 -8.617 1.00 79.75 84 TRP A C 1
ATOM 653 O O . TRP A 1 84 ? -1.554 -1.573 -9.627 1.00 79.75 84 TRP A O 1
ATOM 663 N N . LEU A 1 85 ? -2.173 -2.834 -7.872 1.00 77.38 85 LEU A N 1
ATOM 664 C CA . LEU A 1 85 ? -1.381 -4.020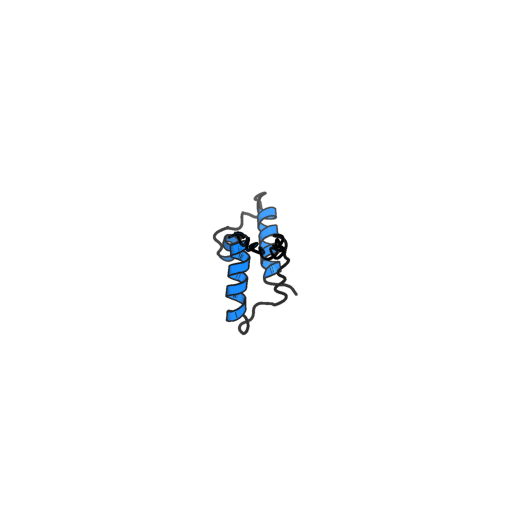 -8.208 1.00 77.38 85 LEU A CA 1
ATOM 665 C C . LEU A 1 85 ? -2.179 -5.011 -9.059 1.00 77.38 85 LEU A C 1
ATOM 667 O O . LEU A 1 85 ? -1.612 -5.760 -9.846 1.00 77.38 85 LEU A O 1
ATOM 671 N N . CYS A 1 86 ? -3.492 -5.020 -8.854 1.00 67.94 86 CYS A N 1
ATOM 672 C CA . CYS A 1 86 ? -4.439 -5.935 -9.452 1.00 67.94 86 CYS A CA 1
ATOM 673 C C . CYS A 1 86 ? -5.570 -5.107 -10.060 1.00 67.94 86 CYS A C 1
ATOM 675 O O . CYS A 1 86 ? -6.586 -4.847 -9.414 1.00 67.94 86 CYS A O 1
ATOM 677 N N . LEU A 1 87 ? -5.390 -4.694 -11.309 1.00 57.03 87 LEU A N 1
ATOM 678 C CA . LEU A 1 87 ? -6.512 -4.377 -12.181 1.00 57.03 87 LEU A CA 1
ATOM 679 C C . LEU A 1 87 ? -6.733 -5.577 -13.100 1.00 57.03 87 LEU A C 1
ATOM 681 O O . LEU A 1 87 ? -5.785 -6.100 -13.685 1.00 57.03 87 LEU A O 1
ATOM 685 N N . GLN A 1 88 ? -7.985 -6.026 -13.112 1.00 45.47 88 GLN A N 1
ATOM 686 C CA . GLN A 1 88 ? -8.519 -7.144 -13.884 1.00 45.47 88 GLN A CA 1
ATOM 687 C C . GLN A 1 88 ? -8.582 -6.830 -15.381 1.00 45.47 88 GLN A C 1
ATOM 689 O O . GLN A 1 88 ? -8.838 -5.651 -15.719 1.00 45.47 88 GLN A O 1
#

Mean predicted aligned error: 14.04 Å